Protein AF-A0A376L126-F1 (afdb_monomer)

Radius of gyration: 22.97 Å; Cα contacts (8 Å, |Δi|>4): 94; chains: 1; bounding box: 57×42×55 Å

Mean predicted aligned error: 12.24 Å

Solvent-accessible surface area (backbone atoms only — not comparable to full-atom values): 8429 Å² total; per-residue (Å²): 112,71,69,60,52,51,50,52,50,51,49,54,50,60,59,44,70,79,76,54,60,70,72,61,48,52,52,49,51,56,54,47,54,54,52,49,53,52,50,52,52,50,52,53,43,53,54,50,62,70,40,72,56,32,63,91,30,56,43,51,74,52,74,49,78,46,78,52,97,93,39,84,43,80,45,79,48,63,45,65,78,35,58,60,57,59,47,38,66,64,43,64,73,66,42,98,78,82,88,88,84,64,101,72,60,55,50,95,92,32,51,56,82,67,72,43,68,82,60,58,57,72,73,62,78,53,78,84,79,71,83,76,74,82,129

Sequence (135 aa):
MLRGLAELFLNDLSEKTGSHDIVRLHRLILQMNRALGMFEAQSKLWRLASLAQSSGAPVTKWATREEREGQLHLWFHCVGIRVSDQLERLLWRSIPHIIVTSATLRSLNSFFAFAGDERAERESGRPFCGAGFPL

Foldseek 3Di:
DVVVVVVVLVVVLVVQVVPDDPVVSVVSVVVVVVVVVVVVVVVVQVVLVPDCADPPHGWDWDWDWDQDPNDIDIDIDTHHPDCVVVCCVPPVVPDPDDDDDDPPCDDPNHNCVVCDDPVNCVPVVDPPPDPDDDD

Organism: Escherichia coli (NCBI:txid562)

Structure (mmCIF, N/CA/C/O backbone):
data_AF-A0A376L126-F1
#
_entry.id   AF-A0A376L126-F1
#
loop_
_atom_site.group_PDB
_atom_site.id
_atom_site.type_symbol
_atom_site.label_atom_id
_atom_site.label_alt_id
_atom_site.label_comp_id
_atom_site.label_asym_id
_atom_site.label_entity_id
_atom_site.label_seq_id
_atom_site.pdbx_PDB_ins_code
_atom_site.Cartn_x
_atom_site.Cartn_y
_atom_site.Cartn_z
_atom_site.occupancy
_atom_site.B_iso_or_equiv
_atom_site.auth_seq_id
_atom_site.auth_comp_id
_atom_site.auth_asym_id
_atom_site.auth_atom_id
_atom_site.pdbx_PDB_model_num
ATOM 1 N N . MET A 1 1 ? -18.928 5.740 1.664 1.00 52.56 1 MET A N 1
ATOM 2 C CA . MET A 1 1 ? -19.058 5.483 3.117 1.00 52.56 1 MET A CA 1
ATOM 3 C C . MET A 1 1 ? -17.885 6.021 3.936 1.00 52.56 1 MET A C 1
ATOM 5 O O . MET A 1 1 ? -18.136 6.864 4.778 1.00 52.56 1 MET A O 1
ATOM 9 N N . LEU A 1 2 ? -16.625 5.632 3.688 1.00 54.78 2 LEU A N 1
ATOM 10 C CA . LEU A 1 2 ? -15.470 6.069 4.510 1.00 54.78 2 LEU A CA 1
ATOM 11 C C . LEU A 1 2 ? -15.250 7.593 4.567 1.00 54.78 2 LEU A C 1
ATOM 13 O O . LEU A 1 2 ? -14.908 8.125 5.615 1.00 54.78 2 LEU A O 1
ATOM 17 N N . ARG A 1 3 ? -15.501 8.302 3.460 1.00 60.78 3 ARG A N 1
ATOM 18 C CA . ARG A 1 3 ? -15.377 9.766 3.395 1.00 60.78 3 ARG A CA 1
ATOM 19 C C . ARG A 1 3 ? -16.387 10.489 4.302 1.00 60.78 3 ARG A C 1
ATOM 21 O O . ARG A 1 3 ? -16.010 11.421 4.990 1.00 60.78 3 ARG A O 1
ATOM 28 N N . GLY A 1 4 ? -17.618 9.976 4.387 1.00 66.75 4 GLY A N 1
ATOM 29 C CA . GLY A 1 4 ? -18.645 10.509 5.291 1.00 66.75 4 GLY A CA 1
ATOM 30 C C . GLY A 1 4 ? -18.347 10.238 6.770 1.00 66.75 4 GLY A C 1
ATOM 31 O O . GLY A 1 4 ? -18.671 11.056 7.618 1.00 66.75 4 GLY A O 1
ATOM 32 N N . LEU A 1 5 ? -17.666 9.130 7.086 1.00 65.50 5 LEU A N 1
ATOM 33 C CA . LEU A 1 5 ? -17.174 8.853 8.441 1.00 65.50 5 LEU A CA 1
ATOM 34 C C . LEU A 1 5 ? -16.029 9.800 8.833 1.00 65.50 5 LEU A C 1
ATOM 36 O O . LEU A 1 5 ? -16.006 10.296 9.953 1.00 65.50 5 LEU A O 1
ATOM 40 N N . ALA A 1 6 ? -15.114 10.097 7.905 1.00 64.19 6 ALA A N 1
ATOM 41 C CA . ALA A 1 6 ? -14.045 11.072 8.125 1.00 64.19 6 ALA A CA 1
ATOM 42 C C . ALA A 1 6 ? -14.584 12.503 8.317 1.00 64.19 6 ALA A C 1
ATOM 44 O O . ALA A 1 6 ? -14.093 13.229 9.175 1.00 64.19 6 ALA A O 1
ATOM 45 N N . GLU A 1 7 ? -15.618 12.894 7.568 1.00 67.12 7 GLU A N 1
ATOM 46 C CA . GLU A 1 7 ? -16.307 14.183 7.736 1.00 67.12 7 GLU A CA 1
ATOM 47 C C . GLU A 1 7 ? -17.073 14.261 9.065 1.00 67.12 7 GLU A C 1
ATOM 49 O O . GLU A 1 7 ? -16.999 15.276 9.751 1.00 67.12 7 GLU A O 1
ATOM 54 N N . LEU A 1 8 ? -17.726 13.172 9.489 1.00 73.62 8 LEU A N 1
ATOM 55 C CA . LEU A 1 8 ? -18.327 13.060 10.826 1.00 73.62 8 LEU A CA 1
ATOM 56 C C . LEU A 1 8 ? -17.288 13.228 11.939 1.00 73.62 8 LEU A C 1
ATOM 58 O O . LEU A 1 8 ? -17.529 13.940 12.909 1.00 73.62 8 LEU A O 1
ATOM 62 N N . PHE A 1 9 ? -16.119 12.610 11.782 1.00 67.12 9 PHE A N 1
ATOM 63 C CA . PHE A 1 9 ? -15.014 12.741 12.724 1.00 67.12 9 PHE A CA 1
ATOM 64 C C . PHE A 1 9 ? -14.445 14.162 12.775 1.00 67.12 9 PHE A C 1
ATOM 66 O O . PHE A 1 9 ? -14.193 14.684 13.859 1.00 67.12 9 PHE A O 1
ATOM 73 N N . LEU A 1 10 ? -14.266 14.808 11.624 1.00 68.88 10 LEU A N 1
ATOM 74 C CA . LEU A 1 10 ? -13.803 16.195 11.566 1.00 68.88 10 LEU A CA 1
ATOM 75 C C . LEU A 1 10 ? -14.818 17.165 12.179 1.00 68.88 10 LEU A C 1
ATOM 77 O O . LEU A 1 10 ? -14.417 18.077 12.901 1.00 68.88 10 LEU A O 1
ATOM 81 N N . ASN A 1 11 ? -16.114 16.939 11.958 1.00 74.31 11 ASN A N 1
ATOM 82 C CA . ASN A 1 11 ? -17.168 17.732 12.584 1.00 74.31 11 ASN A CA 1
ATOM 83 C C . ASN A 1 11 ? -17.202 17.539 14.108 1.00 74.31 11 ASN A C 1
ATOM 85 O O . ASN A 1 11 ? -17.243 18.535 14.826 1.00 74.31 11 ASN A O 1
ATOM 89 N N . ASP A 1 12 ? -17.083 16.304 14.612 1.00 74.19 12 ASP A N 1
ATOM 90 C CA . ASP A 1 12 ? -17.034 16.032 16.062 1.00 74.19 12 ASP A CA 1
ATOM 91 C C . ASP A 1 12 ? -15.794 16.666 16.725 1.00 74.19 12 ASP A C 1
ATOM 93 O O . ASP A 1 12 ? -15.879 17.215 17.824 1.00 74.19 12 ASP A O 1
ATOM 97 N N . LEU A 1 13 ? -14.642 16.670 16.041 1.00 65.75 13 LEU A N 1
ATOM 98 C CA . LEU A 1 13 ? -13.453 17.397 16.500 1.00 65.75 13 LEU A CA 1
ATOM 99 C C . LEU A 1 13 ? -13.676 18.905 16.520 1.00 65.75 13 LEU A C 1
ATOM 101 O O . LEU A 1 13 ? -13.297 19.560 17.492 1.00 65.75 13 LEU A O 1
ATOM 105 N N . SER A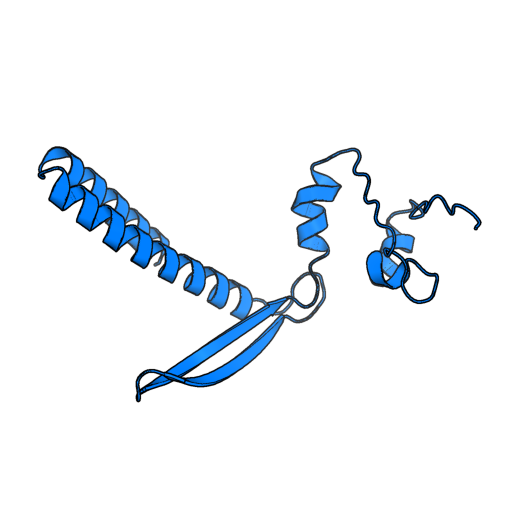 1 14 ? -14.277 19.461 15.466 1.00 67.06 14 SER A N 1
ATOM 106 C CA . SER A 1 14 ? -14.533 20.900 15.381 1.00 67.06 14 SER A CA 1
ATOM 107 C C . SER A 1 14 ? -15.482 21.361 16.483 1.00 67.06 14 SER A C 1
ATOM 10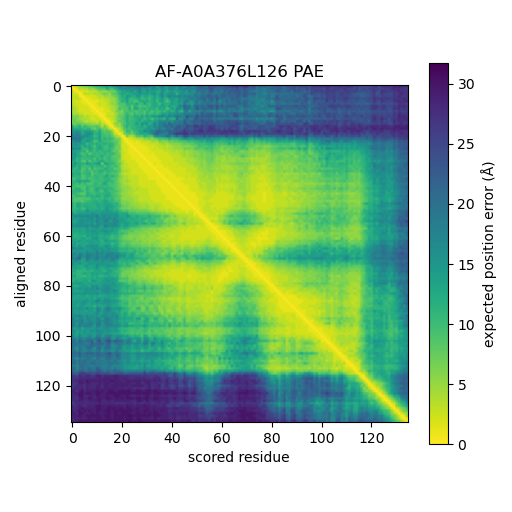9 O O . SER A 1 14 ? -15.258 22.409 17.086 1.00 67.06 14 SER A O 1
ATOM 111 N N . GLU A 1 15 ? -16.510 20.568 16.778 1.00 68.38 15 GLU A N 1
ATOM 112 C CA . GLU A 1 15 ? -17.486 20.867 17.822 1.00 68.38 15 GLU A CA 1
ATOM 113 C C . GLU A 1 15 ? -16.857 20.758 19.220 1.00 68.38 15 GLU A C 1
ATOM 115 O O . GLU A 1 15 ? -17.023 21.642 20.064 1.00 68.38 15 GLU A O 1
ATOM 120 N N . LYS A 1 16 ? -16.037 19.728 19.463 1.00 65.25 16 LYS A N 1
ATOM 121 C CA . LYS A 1 16 ? -15.410 19.518 20.777 1.00 65.25 16 LYS A CA 1
ATOM 122 C C . LYS A 1 16 ? -14.228 20.439 21.064 1.00 65.25 16 LYS A C 1
ATOM 124 O O . LYS A 1 16 ? -13.932 20.652 22.240 1.00 65.25 16 LYS A O 1
ATOM 129 N N . THR A 1 17 ? -13.599 21.019 20.040 1.00 60.84 17 THR A N 1
ATOM 130 C CA . THR A 1 17 ? -12.478 21.964 20.200 1.00 60.84 17 THR A CA 1
ATOM 131 C C . THR A 1 17 ? -12.891 23.289 20.836 1.00 60.84 17 THR A C 1
ATOM 133 O O . THR A 1 17 ? -12.079 23.914 21.513 1.00 60.84 17 THR A O 1
ATOM 136 N N . GLY A 1 18 ? -14.161 23.682 20.707 1.00 64.31 18 GLY A N 1
ATOM 137 C CA . GLY A 1 18 ? -14.686 24.898 21.333 1.00 64.31 18 GLY A CA 1
ATOM 138 C C . GLY A 1 18 ? -15.191 24.735 22.772 1.00 64.31 18 GLY A C 1
ATOM 139 O O . GLY A 1 18 ? -15.361 25.741 23.453 1.00 64.31 18 GLY A O 1
ATOM 140 N N . SER A 1 19 ? -15.451 23.507 23.247 1.00 59.94 19 SER A N 1
ATOM 141 C CA . SER A 1 19 ? -16.239 23.291 24.477 1.00 59.94 19 SER A CA 1
ATOM 142 C C . SER A 1 19 ? -15.580 22.429 25.563 1.00 59.94 19 SER A C 1
ATOM 144 O O . SER A 1 19 ? -16.146 22.309 26.650 1.00 59.94 19 SER A O 1
ATOM 146 N N . HIS A 1 20 ? -14.444 21.775 25.295 1.00 60.66 20 HIS A N 1
ATOM 147 C CA . HIS A 1 20 ? -13.877 20.764 26.196 1.00 60.66 20 HIS A CA 1
ATOM 148 C C . HIS A 1 20 ? -12.492 21.121 26.748 1.00 60.66 20 HIS A C 1
ATOM 150 O O . HIS A 1 20 ? -11.662 21.720 26.074 1.00 60.66 20 HIS A O 1
ATOM 156 N N . ASP A 1 21 ? -12.240 20.662 27.976 1.00 71.12 21 ASP A N 1
ATOM 157 C CA . ASP A 1 21 ? -10.953 20.731 28.672 1.00 71.12 21 ASP A CA 1
ATOM 158 C C . ASP A 1 21 ? -9.821 20.052 27.865 1.00 71.12 21 ASP A C 1
ATOM 160 O O . ASP A 1 21 ? -10.021 18.986 27.262 1.00 71.12 21 ASP A O 1
ATOM 164 N N . ILE A 1 22 ? -8.622 20.647 27.873 1.00 72.31 22 ILE A N 1
ATOM 165 C CA . ILE A 1 22 ? -7.473 20.304 27.007 1.00 72.31 22 ILE A CA 1
ATOM 166 C C . ILE A 1 22 ? -7.110 18.814 27.115 1.00 72.31 22 ILE A C 1
ATOM 168 O O . ILE A 1 22 ? -6.801 18.156 26.119 1.00 72.31 22 ILE A O 1
ATOM 172 N N . VAL A 1 23 ? -7.205 18.241 28.318 1.00 75.44 23 VAL A N 1
ATOM 173 C CA . VAL A 1 23 ? -6.892 16.825 28.573 1.00 75.44 23 VAL A CA 1
ATOM 174 C C . VAL A 1 23 ? -7.892 15.887 27.888 1.00 75.44 23 VAL A C 1
ATOM 176 O O . VAL A 1 23 ? -7.511 14.832 27.369 1.00 75.44 23 VAL A O 1
ATOM 179 N N . ARG A 1 24 ? -9.179 16.252 27.855 1.00 76.94 24 ARG A N 1
ATOM 180 C CA . ARG A 1 24 ? -10.226 15.444 27.210 1.00 76.94 24 ARG A CA 1
ATOM 181 C C . ARG A 1 24 ? -10.104 15.513 25.691 1.00 76.94 24 ARG A C 1
ATOM 183 O O . ARG A 1 24 ? -10.258 14.491 25.024 1.00 76.94 24 ARG A O 1
ATOM 190 N N . LEU A 1 25 ? -9.750 16.686 25.173 1.00 79.25 25 LEU A N 1
ATOM 191 C CA . LEU A 1 25 ? -9.472 16.900 23.759 1.00 79.25 25 LEU A CA 1
ATOM 192 C C . LEU A 1 25 ? -8.252 16.095 23.294 1.00 79.25 25 LEU A C 1
ATOM 194 O O . LEU A 1 25 ? -8.321 15.399 22.284 1.00 79.25 25 LEU A O 1
ATOM 198 N N . HIS A 1 26 ? -7.172 16.080 24.078 1.00 79.56 26 HIS A N 1
ATOM 199 C CA . HIS A 1 26 ? -5.998 15.262 23.775 1.00 79.5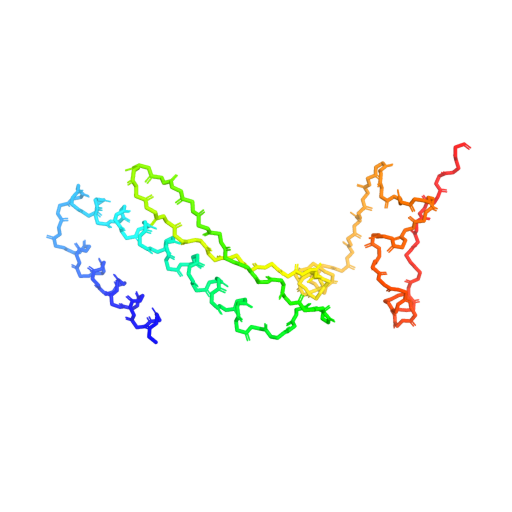6 26 HIS A CA 1
ATOM 200 C C . HIS A 1 26 ? -6.321 13.756 23.744 1.00 79.56 26 HIS A C 1
ATOM 202 O O . HIS A 1 26 ? -5.896 13.046 22.831 1.00 79.56 26 HIS A O 1
ATOM 208 N N . ARG A 1 27 ? -7.131 13.257 24.692 1.00 83.06 27 ARG A N 1
ATOM 209 C CA . ARG A 1 27 ? -7.597 11.855 24.681 1.00 83.06 27 ARG A CA 1
ATOM 210 C C . ARG A 1 27 ? -8.418 11.531 23.432 1.00 83.06 27 ARG A C 1
ATOM 212 O O . ARG A 1 27 ? -8.208 10.472 22.843 1.00 83.06 27 ARG A O 1
ATOM 219 N N . LEU A 1 28 ? -9.304 12.438 23.019 1.00 83.31 28 LEU A N 1
ATOM 220 C CA . LEU A 1 28 ? -10.088 12.296 21.789 1.00 83.31 28 LEU A CA 1
ATOM 221 C C . LEU A 1 28 ? -9.192 12.254 20.551 1.00 83.31 28 LEU A C 1
ATOM 223 O O . LEU A 1 28 ? -9.317 11.328 19.755 1.00 83.31 28 LEU A O 1
ATOM 227 N N . ILE A 1 29 ? -8.227 13.168 20.431 1.00 84.00 29 ILE A N 1
ATOM 228 C CA . ILE A 1 29 ? -7.258 13.163 19.324 1.00 84.00 29 ILE A CA 1
ATOM 229 C C . ILE A 1 29 ? -6.501 11.830 19.264 1.00 84.00 29 ILE A C 1
ATOM 231 O O . ILE A 1 29 ? -6.364 11.245 18.191 1.00 84.00 29 ILE A O 1
ATOM 235 N N . LEU A 1 30 ? -6.037 11.305 20.402 1.00 88.81 30 LEU A N 1
ATOM 236 C CA . LEU A 1 30 ? -5.337 10.017 20.439 1.00 88.81 30 LEU A CA 1
ATOM 237 C C . LEU A 1 30 ? -6.232 8.849 20.006 1.00 88.81 30 LEU A C 1
ATOM 239 O O . LEU A 1 30 ? -5.784 7.981 19.254 1.00 88.81 30 LEU A O 1
ATOM 243 N N . GLN A 1 31 ? -7.487 8.817 20.461 1.00 87.12 31 GLN A N 1
ATOM 244 C CA . GLN A 1 31 ? -8.455 7.799 20.040 1.00 87.12 31 GLN A CA 1
ATOM 245 C C . GLN A 1 31 ? -8.722 7.879 18.534 1.00 87.12 31 GLN A C 1
ATOM 247 O O . GLN A 1 31 ? -8.730 6.854 17.849 1.00 87.12 31 GLN A O 1
ATOM 252 N N . MET A 1 32 ? -8.860 9.091 18.006 1.00 85.94 32 MET A N 1
ATOM 253 C CA . MET A 1 32 ? -9.117 9.319 16.591 1.00 85.94 32 MET A CA 1
ATOM 254 C C . MET A 1 32 ? -7.920 8.997 15.706 1.00 85.94 32 MET A C 1
ATOM 256 O O . MET A 1 32 ? -8.109 8.396 14.656 1.00 85.94 32 MET A O 1
ATOM 260 N N . ASN A 1 33 ? -6.694 9.289 16.139 1.00 88.88 33 ASN A N 1
ATOM 261 C CA . ASN A 1 33 ? -5.488 8.894 15.407 1.00 88.88 33 ASN A CA 1
ATOM 262 C C . ASN A 1 33 ? -5.378 7.369 15.261 1.00 88.88 33 ASN A C 1
ATOM 264 O O . ASN A 1 33 ? -5.014 6.873 14.196 1.00 88.88 33 ASN A O 1
ATOM 268 N N . ARG A 1 34 ? -5.748 6.606 16.300 1.00 90.50 34 ARG A N 1
ATOM 269 C CA . ARG A 1 34 ? -5.796 5.134 16.219 1.00 90.50 34 ARG A CA 1
ATOM 270 C C . ARG A 1 34 ? -6.867 4.659 15.240 1.00 90.50 34 ARG A C 1
ATOM 272 O O . ARG A 1 34 ? -6.596 3.783 14.421 1.00 90.50 34 ARG A O 1
ATOM 279 N N . ALA A 1 35 ? -8.062 5.248 15.307 1.00 89.69 35 ALA A N 1
ATOM 280 C CA . ALA A 1 35 ? -9.148 4.924 14.387 1.00 89.69 35 ALA A CA 1
ATOM 281 C C . ALA A 1 35 ? -8.768 5.249 12.932 1.00 89.69 35 ALA A C 1
ATOM 283 O O . ALA A 1 35 ? -8.937 4.410 12.050 1.00 89.69 35 ALA A O 1
ATOM 284 N N . LEU A 1 36 ? -8.181 6.424 12.691 1.00 90.38 36 LEU A N 1
ATOM 285 C CA . LEU A 1 36 ? -7.705 6.850 11.378 1.00 90.38 36 LEU A CA 1
ATOM 286 C C . LEU A 1 36 ? -6.660 5.879 10.820 1.00 90.38 36 LEU A C 1
ATOM 288 O O . LEU A 1 36 ? -6.807 5.429 9.687 1.00 90.38 36 LEU A O 1
ATOM 292 N N . GLY A 1 37 ? -5.667 5.483 11.624 1.00 90.50 37 GLY A N 1
ATOM 293 C CA . GLY A 1 37 ? -4.663 4.498 11.213 1.00 90.50 37 GLY A CA 1
ATOM 294 C C . GLY A 1 37 ? -5.280 3.159 10.790 1.00 90.50 37 GLY A C 1
ATOM 295 O O . GLY A 1 37 ? -4.901 2.599 9.758 1.00 90.50 37 GLY A O 1
ATOM 296 N N . MET A 1 38 ? -6.289 2.681 11.527 1.00 89.50 38 MET A N 1
ATOM 297 C CA . MET A 1 38 ? -7.029 1.471 11.155 1.00 89.50 38 MET A CA 1
ATOM 298 C C . MET A 1 38 ? -7.763 1.638 9.817 1.00 89.50 38 MET A C 1
ATOM 300 O O . MET A 1 38 ? -7.676 0.770 8.945 1.00 89.50 38 MET A O 1
ATOM 304 N N . PHE A 1 39 ? -8.457 2.761 9.617 1.00 89.94 39 PHE A N 1
ATOM 305 C CA . PHE A 1 39 ? -9.195 3.024 8.379 1.00 89.94 39 PHE A CA 1
ATOM 306 C C . PHE A 1 39 ? -8.282 3.224 7.170 1.00 89.94 39 PHE A C 1
ATOM 308 O O . PHE A 1 39 ? -8.611 2.783 6.066 1.00 89.94 39 PHE A O 1
ATOM 315 N N . GLU A 1 40 ? -7.122 3.848 7.346 1.00 91.50 40 GLU A N 1
ATOM 316 C CA . GLU A 1 40 ? -6.127 3.956 6.284 1.00 91.50 40 GLU A CA 1
ATOM 317 C C . GLU A 1 40 ? -5.609 2.584 5.859 1.00 91.50 40 GLU A C 1
ATOM 319 O O . GLU A 1 40 ? -5.543 2.302 4.662 1.00 91.50 40 GLU A O 1
ATOM 324 N N . ALA A 1 41 ? -5.276 1.716 6.818 1.00 90.06 41 ALA A N 1
ATOM 325 C CA . ALA A 1 41 ? -4.822 0.362 6.521 1.00 90.06 41 ALA A CA 1
ATOM 326 C C . ALA A 1 41 ? -5.911 -0.444 5.795 1.00 90.06 41 ALA A C 1
ATOM 328 O O . ALA A 1 41 ? -5.647 -1.031 4.745 1.00 90.06 41 ALA A O 1
ATOM 329 N N . GLN A 1 42 ? -7.152 -0.404 6.290 1.00 91.88 42 GLN A N 1
ATOM 330 C CA . GLN A 1 42 ? -8.284 -1.090 5.661 1.00 91.88 42 GLN A CA 1
ATOM 331 C C . GLN A 1 42 ? -8.582 -0.554 4.258 1.00 91.88 42 GLN A C 1
ATOM 333 O O . GLN A 1 42 ? -8.760 -1.330 3.322 1.00 91.88 4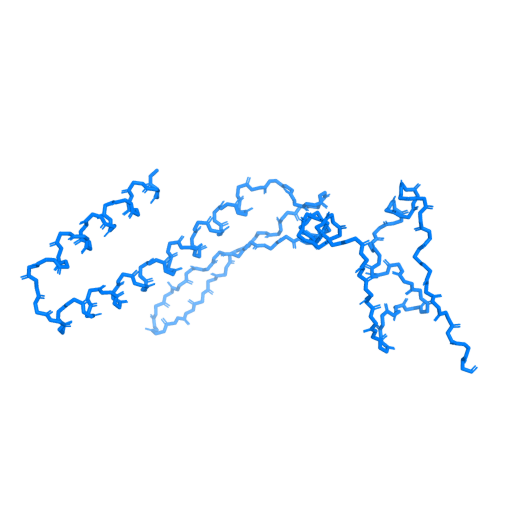2 GLN A O 1
ATOM 338 N N . SER A 1 43 ? -8.631 0.767 4.082 1.00 92.31 43 SER A N 1
ATOM 339 C CA . SER A 1 43 ? -8.925 1.368 2.778 1.00 92.31 43 SER A CA 1
ATOM 340 C C . SER A 1 43 ? -7.835 1.063 1.750 1.00 92.31 43 SER A C 1
ATOM 342 O O . SER A 1 43 ? -8.165 0.728 0.612 1.00 92.31 43 SER A O 1
ATOM 344 N N . LYS A 1 44 ? -6.552 1.101 2.140 1.00 92.00 44 LYS A N 1
ATOM 345 C CA . LYS A 1 44 ? -5.427 0.686 1.285 1.00 92.00 44 LYS A CA 1
ATOM 346 C C . LYS A 1 44 ? -5.536 -0.795 0.915 1.00 92.00 44 LYS A C 1
ATOM 348 O O . LYS A 1 44 ? -5.429 -1.123 -0.266 1.00 92.00 44 LYS A O 1
ATOM 353 N N . LEU A 1 45 ? -5.815 -1.659 1.892 1.00 93.81 45 LEU A N 1
ATOM 354 C CA . LEU A 1 45 ? -5.974 -3.098 1.687 1.00 93.81 45 LEU A CA 1
ATOM 355 C C . LEU A 1 45 ? -7.096 -3.406 0.693 1.00 93.81 45 LEU A C 1
ATOM 357 O O . LEU A 1 45 ? -6.846 -4.040 -0.327 1.00 93.81 45 LEU A O 1
ATOM 361 N N . TRP A 1 46 ? -8.311 -2.916 0.943 1.00 93.81 46 TRP A N 1
ATOM 362 C CA . TRP A 1 46 ? -9.463 -3.191 0.081 1.00 93.81 46 TRP A CA 1
ATOM 363 C C . TRP A 1 46 ? -9.330 -2.554 -1.299 1.00 93.81 46 TRP A C 1
ATOM 365 O O . TRP A 1 46 ? -9.748 -3.143 -2.296 1.00 93.81 46 TRP A O 1
ATOM 375 N N . ARG A 1 47 ? -8.680 -1.388 -1.388 1.00 92.50 47 ARG A N 1
ATOM 376 C CA . ARG A 1 47 ? -8.346 -0.782 -2.677 1.00 92.50 47 ARG A CA 1
ATOM 377 C C . ARG A 1 47 ? -7.427 -1.696 -3.482 1.00 92.50 47 ARG A C 1
ATOM 379 O O . ARG A 1 47 ? -7.756 -1.987 -4.626 1.00 92.50 47 ARG A O 1
ATOM 386 N N . LEU A 1 48 ? -6.335 -2.194 -2.902 1.00 91.19 48 LEU A N 1
ATOM 387 C CA . LEU A 1 48 ? -5.440 -3.142 -3.581 1.00 91.19 48 LEU A CA 1
ATOM 388 C C . LEU A 1 48 ? -6.136 -4.478 -3.884 1.00 91.19 48 LEU A C 1
ATOM 390 O O . LEU A 1 48 ? -5.976 -5.022 -4.975 1.00 91.19 48 LEU A O 1
ATOM 394 N N . ALA A 1 49 ? -6.969 -4.971 -2.968 1.00 92.38 49 ALA A N 1
ATOM 395 C CA . ALA A 1 49 ? -7.754 -6.189 -3.145 1.00 92.38 49 ALA A CA 1
ATOM 396 C C . ALA A 1 49 ? -8.730 -6.097 -4.326 1.00 92.38 49 ALA A C 1
ATOM 398 O O . ALA A 1 49 ? -8.973 -7.097 -4.998 1.00 92.38 49 ALA A O 1
ATOM 399 N N . SER A 1 50 ? -9.272 -4.909 -4.599 1.00 92.38 50 SER A N 1
ATOM 400 C CA . SER A 1 50 ? -10.187 -4.679 -5.723 1.00 92.38 50 SER A CA 1
ATOM 401 C C . SER A 1 50 ? -9.485 -4.579 -7.081 1.00 92.38 50 SER A C 1
ATOM 403 O O . SER A 1 50 ? -10.126 -4.754 -8.115 1.00 92.38 50 SER A O 1
ATOM 405 N N . LEU A 1 51 ? -8.171 -4.333 -7.106 1.00 89.94 51 LEU A N 1
ATOM 406 C CA . LEU A 1 51 ? -7.419 -4.238 -8.354 1.00 89.94 51 LEU A CA 1
ATOM 407 C C . LEU A 1 51 ? -7.186 -5.633 -8.946 1.00 89.94 51 LEU A C 1
ATOM 409 O O . LEU A 1 51 ? -6.743 -6.557 -8.257 1.00 89.94 51 LEU A O 1
ATOM 413 N N . ALA A 1 52 ? -7.468 -5.777 -10.242 1.00 86.88 52 ALA A N 1
ATOM 414 C CA . ALA A 1 52 ? -7.110 -6.973 -11.001 1.00 86.88 52 ALA A CA 1
ATOM 415 C C . ALA A 1 52 ? -5.597 -7.019 -11.263 1.00 86.88 52 ALA A C 1
ATOM 417 O O . ALA A 1 52 ? -4.954 -8.050 -11.073 1.00 86.88 52 ALA A O 1
ATOM 418 N N . GLN A 1 53 ? -5.027 -5.877 -11.653 1.00 86.69 53 GLN A N 1
ATOM 419 C CA . GLN A 1 53 ? -3.611 -5.715 -11.957 1.00 86.69 53 GLN A CA 1
ATOM 420 C C . GLN A 1 53 ? -3.075 -4.396 -11.389 1.00 86.69 53 GLN A C 1
ATOM 422 O O . GLN A 1 53 ? -3.815 -3.428 -11.205 1.00 86.69 53 GLN A O 1
ATOM 427 N N . SER A 1 54 ? -1.773 -4.369 -11.125 1.00 85.81 54 SER A N 1
ATOM 428 C CA . SER A 1 54 ? -0.987 -3.196 -10.761 1.00 85.81 54 SER A CA 1
ATOM 429 C C . SER A 1 54 ? 0.302 -3.210 -11.582 1.00 85.81 54 SER A C 1
ATOM 431 O O . SER A 1 54 ? 1.016 -4.212 -11.595 1.00 85.81 54 SER A O 1
ATOM 433 N N . SER A 1 55 ? 0.573 -2.124 -12.308 1.00 80.12 55 SER A N 1
ATOM 434 C CA . SER A 1 55 ? 1.740 -1.999 -13.194 1.00 80.12 55 SER A CA 1
ATOM 435 C C . SER A 1 55 ? 1.905 -3.172 -14.174 1.00 80.12 55 SER A C 1
ATOM 437 O O . SER A 1 55 ? 2.985 -3.745 -14.320 1.00 80.12 55 SER A O 1
ATOM 439 N N . GLY A 1 56 ? 0.795 -3.610 -14.779 1.00 81.94 56 GLY A N 1
ATOM 440 C CA . GLY A 1 56 ? 0.760 -4.722 -15.737 1.00 81.94 56 GLY A CA 1
ATOM 441 C C . GLY A 1 56 ? 0.989 -6.124 -15.152 1.00 81.94 56 GLY A C 1
ATOM 442 O O . GLY A 1 56 ? 1.046 -7.082 -15.917 1.00 81.94 56 GLY A O 1
ATOM 443 N N . ALA A 1 57 ? 1.108 -6.278 -13.828 1.00 88.00 57 ALA A N 1
ATOM 444 C CA . ALA A 1 57 ? 1.167 -7.578 -13.152 1.00 88.00 57 ALA A CA 1
ATOM 445 C C . ALA A 1 57 ? -0.041 -7.798 -12.229 1.00 88.00 57 ALA A C 1
ATOM 447 O O . ALA A 1 57 ? -0.635 -6.831 -11.748 1.00 88.00 57 ALA A O 1
ATOM 448 N N . PRO A 1 58 ? -0.422 -9.056 -11.950 1.00 89.19 58 PRO A N 1
ATOM 449 C CA . PRO A 1 58 ? -1.460 -9.347 -10.970 1.00 89.19 58 PRO A CA 1
ATOM 450 C C . PRO A 1 58 ? -1.043 -8.909 -9.558 1.00 89.19 58 PRO A C 1
ATOM 452 O O . PRO A 1 58 ? 0.137 -8.878 -9.209 1.00 89.19 58 PRO A O 1
ATOM 455 N N . VAL A 1 59 ? -2.038 -8.589 -8.731 1.00 91.94 59 VAL A N 1
ATOM 456 C CA . VAL A 1 59 ? -1.853 -8.338 -7.294 1.00 91.94 59 VAL A CA 1
ATOM 457 C C . VAL A 1 59 ? -1.963 -9.671 -6.555 1.00 91.94 59 VAL A C 1
ATOM 459 O O . VAL A 1 59 ? -2.991 -10.344 -6.666 1.00 91.94 59 VAL A O 1
ATOM 462 N N . THR A 1 60 ? -0.936 -10.056 -5.796 1.00 93.31 60 THR A N 1
ATOM 463 C CA . THR A 1 60 ? -0.967 -11.251 -4.940 1.00 93.31 60 THR A CA 1
ATOM 464 C C . THR A 1 60 ? -1.874 -11.014 -3.743 1.00 93.31 60 THR A C 1
ATOM 466 O O . THR A 1 60 ? -1.782 -9.980 -3.083 1.00 93.31 60 THR A O 1
ATOM 469 N N . LYS A 1 61 ? -2.763 -11.974 -3.468 1.00 95.44 61 LYS A N 1
ATOM 470 C CA . LYS A 1 61 ? -3.778 -11.891 -2.411 1.00 95.44 61 LYS A CA 1
ATOM 471 C C . LYS A 1 61 ? -3.818 -13.209 -1.653 1.00 95.44 61 LYS A C 1
ATOM 473 O O . LYS A 1 61 ? -3.992 -14.254 -2.275 1.00 95.44 61 LYS A O 1
ATOM 478 N N . TRP A 1 62 ? -3.662 -13.168 -0.337 1.00 95.25 62 TRP A N 1
ATOM 479 C CA . TRP A 1 62 ? -3.766 -14.360 0.5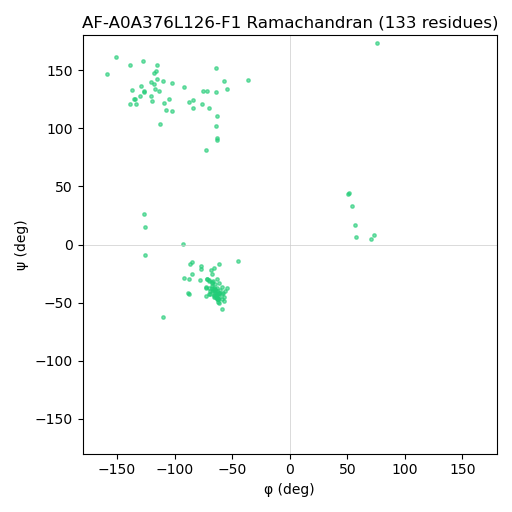07 1.00 95.25 62 TRP A CA 1
ATOM 480 C C . TRP A 1 62 ? -4.262 -14.000 1.906 1.00 95.25 62 TRP A C 1
ATOM 482 O O . TRP A 1 62 ? -4.206 -12.841 2.319 1.00 95.25 62 TRP A O 1
ATOM 492 N N . ALA A 1 63 ? -4.758 -14.998 2.632 1.00 96.12 63 ALA A N 1
ATOM 493 C CA . ALA A 1 63 ? -5.185 -14.848 4.015 1.00 96.12 63 ALA A CA 1
ATOM 494 C C . ALA A 1 63 ? -4.333 -15.734 4.926 1.00 96.12 63 ALA A C 1
ATOM 496 O O . ALA A 1 63 ? -4.057 -16.883 4.578 1.00 96.12 63 ALA A O 1
ATOM 497 N N . THR A 1 64 ? -3.935 -15.216 6.086 1.00 95.88 64 THR A N 1
ATOM 498 C CA . THR A 1 64 ? -3.292 -16.004 7.144 1.00 95.88 64 THR A CA 1
ATOM 499 C C . THR A 1 64 ? -4.189 -16.034 8.370 1.00 95.88 64 THR A C 1
ATOM 501 O O . THR A 1 64 ? -4.883 -15.067 8.682 1.00 95.88 64 THR A O 1
ATOM 504 N N . ARG A 1 65 ? -4.219 -17.179 9.051 1.00 95.38 65 ARG A N 1
ATOM 505 C CA . ARG A 1 65 ? -4.867 -17.323 10.353 1.00 95.38 65 ARG A CA 1
ATOM 506 C C . ARG A 1 65 ? -3.765 -17.481 11.386 1.00 95.38 65 ARG A C 1
ATOM 508 O O . ARG A 1 65 ? -2.971 -18.409 11.280 1.00 95.38 65 ARG A O 1
ATOM 515 N N . GLU A 1 66 ? -3.735 -16.583 12.356 1.00 94.31 66 GLU A N 1
ATOM 516 C CA . GLU A 1 66 ? -2.714 -16.543 13.400 1.00 94.31 66 GLU A CA 1
ATOM 517 C C . GLU A 1 66 ? -3.391 -16.478 14.764 1.00 94.31 66 GLU A C 1
ATOM 519 O O . GLU A 1 66 ? -4.361 -15.746 14.950 1.00 94.31 66 GLU A O 1
ATOM 524 N N . GLU A 1 67 ? -2.896 -17.260 15.717 1.00 94.69 67 GLU A N 1
ATOM 525 C CA . GLU A 1 67 ? -3.344 -17.174 17.101 1.00 94.69 67 GLU A CA 1
ATOM 526 C C . GLU A 1 67 ? -2.566 -16.066 17.812 1.00 94.69 67 GLU A C 1
ATOM 528 O O . GLU A 1 67 ? -1.333 -16.058 17.822 1.00 94.69 67 GLU A O 1
ATOM 533 N N . ARG A 1 68 ? -3.284 -15.114 18.401 1.00 91.38 68 ARG A N 1
ATOM 534 C CA . ARG A 1 68 ? -2.709 -14.025 19.187 1.00 91.38 68 ARG A CA 1
ATOM 535 C C . ARG A 1 68 ? -3.554 -13.827 20.434 1.00 91.38 68 ARG A C 1
ATOM 537 O O . ARG A 1 68 ? -4.774 -13.795 20.351 1.00 91.38 68 ARG A O 1
ATOM 544 N N . GLU A 1 69 ? -2.898 -13.718 21.589 1.00 91.31 69 GLU A N 1
ATOM 545 C CA . GLU A 1 69 ? -3.569 -13.505 22.885 1.00 91.31 69 GLU A CA 1
ATOM 546 C C . GLU A 1 69 ? -4.661 -14.565 23.182 1.00 91.31 69 GLU A C 1
ATOM 548 O O . GLU A 1 69 ? -5.678 -14.275 23.805 1.00 91.31 69 GLU A O 1
ATOM 553 N N . GLY A 1 70 ? -4.455 -15.809 22.721 1.00 92.62 70 GLY A N 1
ATOM 554 C CA . GLY A 1 70 ? -5.405 -16.920 22.879 1.00 92.62 70 GLY A CA 1
ATOM 555 C C . GLY A 1 70 ? -6.650 -16.831 21.986 1.00 92.62 70 GLY A C 1
ATOM 556 O O . GLY A 1 70 ? -7.587 -17.611 22.155 1.00 92.62 70 GLY A O 1
ATOM 557 N N . GLN A 1 71 ? -6.691 -15.882 21.046 1.00 93.50 71 GLN A N 1
ATOM 558 C CA . GLN A 1 71 ? -7.760 -15.731 20.062 1.00 93.50 71 GLN A CA 1
ATOM 559 C C . GLN A 1 71 ? -7.231 -15.949 18.643 1.00 93.50 71 GLN A C 1
ATOM 561 O O . GLN A 1 71 ? -6.080 -15.659 18.326 1.00 93.50 71 GLN A O 1
ATOM 566 N N . LEU A 1 72 ? -8.088 -16.460 17.757 1.00 93.19 72 LEU A N 1
ATOM 567 C CA . LEU A 1 72 ? -7.755 -16.621 16.343 1.00 93.19 72 LEU A CA 1
ATOM 568 C C . LEU A 1 72 ? -8.010 -15.312 15.591 1.00 93.19 72 LEU A C 1
ATOM 570 O O . LEU A 1 72 ? -9.152 -14.873 15.460 1.00 93.19 72 LEU A O 1
ATOM 574 N N . HIS A 1 73 ? -6.951 -14.736 15.033 1.00 94.00 73 HIS A N 1
ATOM 575 C CA . HIS A 1 73 ? -6.997 -13.564 14.169 1.00 94.00 73 HIS A CA 1
ATOM 576 C C . HIS A 1 73 ? -6.853 -13.974 12.702 1.00 94.00 73 HIS A C 1
ATOM 578 O O . HIS A 1 73 ? -6.046 -14.835 12.348 1.00 94.00 73 HIS A O 1
ATOM 584 N N . LEU A 1 74 ? -7.645 -13.343 11.833 1.00 94.00 74 LEU A N 1
ATOM 585 C CA . LEU A 1 74 ? -7.536 -13.492 10.385 1.00 94.00 74 LEU A CA 1
ATOM 586 C C . LEU A 1 74 ? -6.884 -12.241 9.796 1.00 94.00 74 LEU A C 1
ATOM 588 O O . LEU A 1 74 ? -7.382 -11.130 9.980 1.00 94.00 74 LEU A O 1
ATOM 592 N N . TRP A 1 75 ? -5.811 -12.439 9.044 1.00 93.69 75 TRP A N 1
ATOM 593 C CA . TRP A 1 75 ? -5.120 -11.395 8.306 1.00 93.69 75 TRP A CA 1
ATOM 594 C C . TRP A 1 75 ? -5.333 -11.592 6.818 1.00 93.69 75 TRP A C 1
ATOM 596 O O . TRP A 1 75 ? -5.306 -12.716 6.320 1.00 93.69 75 TRP A O 1
ATOM 606 N N . PHE A 1 76 ? -5.525 -10.492 6.101 1.00 95.25 76 PHE A N 1
ATOM 607 C CA . PHE A 1 76 ? -5.617 -10.493 4.651 1.00 95.25 76 PHE A CA 1
ATOM 608 C C . PHE A 1 76 ? -4.511 -9.610 4.091 1.00 95.25 76 PHE A C 1
ATOM 610 O O . PHE A 1 76 ? -4.352 -8.461 4.505 1.00 95.25 76 PHE A O 1
ATOM 617 N N . HIS A 1 77 ? -3.747 -10.163 3.160 1.00 94.06 77 HIS A N 1
ATOM 618 C CA . HIS A 1 77 ? -2.551 -9.552 2.605 1.00 94.06 77 HIS A CA 1
ATOM 619 C C . HIS A 1 77 ? -2.763 -9.311 1.116 1.00 94.06 77 HIS A C 1
ATOM 621 O O . HIS A 1 77 ? -3.254 -10.187 0.403 1.00 94.06 77 HIS A O 1
ATOM 627 N N . CYS A 1 78 ? -2.411 -8.115 0.647 1.00 93.06 78 CYS A N 1
ATOM 628 C CA . CYS A 1 78 ? -2.460 -7.736 -0.763 1.00 93.06 78 CYS A CA 1
ATOM 629 C C . CYS A 1 78 ? -1.154 -7.044 -1.142 1.00 93.06 78 CYS A C 1
ATOM 631 O O . CYS A 1 78 ? -0.832 -6.004 -0.566 1.00 93.06 78 CYS A O 1
ATOM 633 N N . VAL A 1 79 ? -0.425 -7.586 -2.118 1.00 91.00 79 VAL A N 1
ATOM 634 C CA . VAL A 1 79 ? 0.872 -7.045 -2.551 1.00 91.00 79 VAL A CA 1
ATOM 635 C C . VAL A 1 79 ? 0.899 -6.889 -4.070 1.00 91.00 79 VAL A C 1
ATOM 637 O O . VAL A 1 79 ? 0.587 -7.811 -4.818 1.00 91.00 79 VAL A O 1
ATOM 640 N N . GLY A 1 80 ? 1.249 -5.692 -4.546 1.00 87.50 80 GLY A N 1
ATOM 641 C CA . GLY A 1 80 ? 1.527 -5.466 -5.963 1.00 87.50 80 GLY A CA 1
ATOM 642 C C . GLY A 1 80 ? 2.908 -6.017 -6.306 1.00 87.50 80 GLY A C 1
ATOM 643 O O . GLY A 1 80 ? 3.893 -5.593 -5.711 1.00 87.50 80 GLY A O 1
ATOM 644 N N . ILE A 1 81 ? 2.985 -6.956 -7.251 1.00 85.94 81 ILE A N 1
ATOM 645 C CA . ILE A 1 81 ? 4.256 -7.598 -7.633 1.00 85.94 81 ILE A CA 1
ATOM 646 C C . ILE A 1 81 ? 5.153 -6.627 -8.416 1.00 85.94 81 ILE A C 1
ATOM 648 O O . ILE A 1 81 ? 6.376 -6.708 -8.350 1.00 85.94 81 ILE A O 1
ATOM 652 N N . ARG A 1 82 ? 4.548 -5.682 -9.145 1.00 83.75 82 ARG A N 1
ATOM 653 C CA . ARG A 1 82 ? 5.252 -4.645 -9.906 1.00 83.75 82 ARG A CA 1
ATOM 654 C C . ARG A 1 82 ? 4.848 -3.256 -9.432 1.00 83.75 82 ARG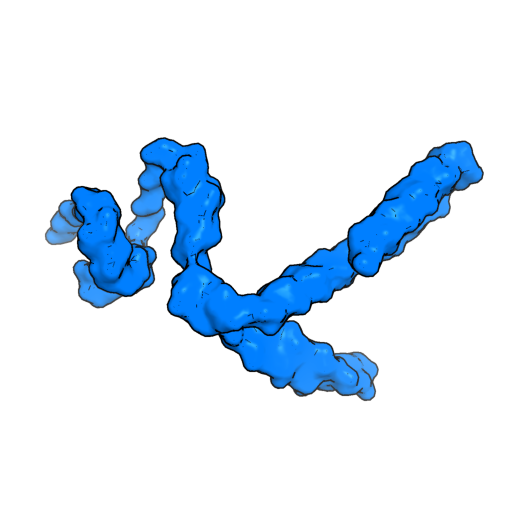 A C 1
ATOM 656 O O . ARG A 1 82 ? 3.673 -2.983 -9.196 1.00 83.75 82 ARG A O 1
ATOM 663 N N . VAL A 1 83 ? 5.835 -2.366 -9.361 1.00 85.44 83 VAL A N 1
ATOM 664 C CA . VAL A 1 83 ? 5.688 -0.980 -8.880 1.00 85.44 83 VAL A CA 1
ATOM 665 C C . VAL A 1 83 ? 6.199 0.064 -9.883 1.00 85.44 83 VAL A C 1
ATOM 667 O O . VAL A 1 83 ? 6.396 1.222 -9.515 1.00 85.44 83 VAL A O 1
ATOM 670 N N . SER A 1 84 ? 6.419 -0.324 -11.146 1.00 83.62 84 SER A N 1
ATOM 671 C CA . SER A 1 84 ? 6.994 0.550 -12.182 1.00 83.62 84 SER A CA 1
ATOM 672 C C . SER A 1 84 ? 6.183 1.830 -12.381 1.00 83.62 84 SER A C 1
ATOM 674 O O . SER A 1 84 ? 6.743 2.919 -12.296 1.00 83.62 84 SER A O 1
ATOM 676 N N . ASP A 1 85 ? 4.861 1.718 -12.526 1.00 84.38 85 ASP A N 1
ATOM 677 C CA . ASP A 1 85 ? 3.983 2.860 -12.815 1.00 84.38 85 ASP A CA 1
ATOM 678 C C . ASP A 1 85 ? 3.938 3.846 -11.639 1.00 84.38 85 ASP A C 1
ATOM 680 O O . ASP A 1 85 ? 3.781 5.058 -11.807 1.00 84.38 85 ASP A O 1
ATOM 684 N N . GLN A 1 86 ? 4.081 3.331 -10.414 1.00 84.19 86 GLN A N 1
ATOM 685 C CA . GLN A 1 86 ? 4.127 4.158 -9.215 1.00 84.19 86 GLN A CA 1
ATOM 686 C C . GLN A 1 86 ? 5.431 4.961 -9.156 1.00 84.19 86 GLN A C 1
ATOM 688 O O . GLN A 1 86 ? 5.395 6.152 -8.839 1.00 84.19 86 GLN A O 1
ATOM 693 N N . LEU A 1 87 ? 6.561 4.333 -9.487 1.00 86.00 87 LEU A N 1
ATOM 694 C CA . LEU A 1 87 ? 7.861 4.998 -9.543 1.00 86.00 87 LEU A CA 1
ATOM 695 C C . LEU A 1 87 ? 7.907 6.037 -10.669 1.00 86.00 87 LEU A C 1
ATOM 697 O O . LEU A 1 87 ? 8.401 7.146 -10.470 1.00 86.00 87 LEU A O 1
ATOM 701 N N . GLU A 1 88 ? 7.310 5.712 -11.813 1.00 84.50 88 GLU A N 1
ATOM 702 C CA . GLU A 1 88 ? 7.184 6.625 -12.944 1.00 84.50 88 GLU A CA 1
ATOM 703 C C . GLU A 1 88 ? 6.361 7.859 -12.592 1.00 84.50 88 GLU A C 1
ATOM 705 O O . GLU A 1 88 ? 6.807 8.992 -12.786 1.00 84.50 88 GLU A O 1
ATOM 710 N N . ARG A 1 89 ? 5.182 7.658 -11.998 1.00 84.25 89 ARG A N 1
ATOM 711 C CA . ARG A 1 89 ? 4.299 8.760 -11.620 1.00 84.25 89 ARG A CA 1
ATOM 712 C C . ARG A 1 89 ? 4.892 9.654 -10.533 1.00 84.25 89 ARG A C 1
ATOM 714 O O . ARG A 1 89 ? 4.630 10.855 -10.558 1.00 84.25 89 ARG A O 1
ATOM 721 N N . LEU A 1 90 ? 5.600 9.086 -9.555 1.00 86.69 90 LEU A N 1
ATOM 722 C CA . LEU A 1 90 ? 6.093 9.837 -8.397 1.00 86.69 90 LEU A CA 1
ATOM 723 C C . LEU A 1 90 ? 7.461 10.468 -8.640 1.00 86.69 90 LEU A C 1
ATOM 725 O O . LEU A 1 90 ? 7.651 11.617 -8.246 1.00 86.69 90 LEU A O 1
ATOM 729 N N . LEU A 1 91 ? 8.385 9.749 -9.280 1.00 85.38 91 LEU A N 1
ATOM 730 C CA . LEU A 1 91 ? 9.772 10.181 -9.444 1.00 85.38 91 LEU A CA 1
ATOM 731 C C . LEU A 1 91 ? 10.089 10.531 -10.896 1.00 85.38 91 LEU A C 1
ATOM 733 O O . LEU A 1 91 ? 10.381 11.692 -11.174 1.00 85.38 91 LEU A O 1
ATOM 737 N N . TRP A 1 92 ? 10.000 9.566 -11.820 1.00 83.00 92 TRP A N 1
ATOM 738 C CA . TRP A 1 92 ? 10.551 9.731 -13.175 1.00 83.00 92 TRP A CA 1
ATOM 739 C C . TRP A 1 92 ? 9.867 10.826 -13.990 1.00 83.00 92 TRP A C 1
ATOM 741 O O . TRP A 1 92 ? 10.525 11.515 -14.762 1.00 83.00 92 TRP A O 1
ATOM 751 N N . ARG A 1 93 ? 8.558 11.021 -13.803 1.00 81.88 93 ARG A N 1
ATOM 752 C CA . ARG A 1 93 ? 7.814 12.101 -14.463 1.00 81.88 93 ARG A CA 1
ATOM 753 C C . ARG A 1 93 ? 7.900 13.432 -13.716 1.00 81.88 93 ARG A C 1
ATOM 755 O O . ARG A 1 93 ? 7.699 14.481 -14.318 1.00 81.88 93 ARG A O 1
ATOM 762 N N . SER A 1 94 ? 8.141 13.391 -12.408 1.00 86.56 94 SER A N 1
ATOM 763 C CA . SER A 1 94 ? 8.104 14.579 -11.548 1.00 86.56 94 SER A CA 1
ATOM 764 C C . SER A 1 94 ? 9.441 15.311 -11.493 1.00 86.56 94 SER A C 1
ATOM 766 O O . SER A 1 94 ? 9.459 16.521 -11.282 1.00 86.56 94 SER A O 1
ATOM 768 N N . ILE A 1 95 ? 10.556 14.593 -11.649 1.00 87.50 95 ILE A N 1
ATOM 769 C CA . ILE A 1 95 ? 11.906 15.134 -11.488 1.00 87.50 95 ILE A CA 1
ATOM 770 C C . ILE A 1 95 ? 12.660 14.969 -12.815 1.00 87.50 95 ILE A C 1
ATOM 772 O O . ILE A 1 95 ? 12.795 13.846 -13.295 1.00 87.50 95 ILE A O 1
ATOM 776 N N . PRO A 1 96 ? 13.184 16.058 -13.410 1.00 82.62 96 PRO A N 1
ATOM 777 C CA . PRO A 1 96 ? 13.760 16.030 -14.757 1.00 82.62 96 PRO A CA 1
ATOM 778 C C . PRO A 1 96 ? 15.048 15.202 -14.864 1.00 82.62 96 PRO A C 1
ATOM 780 O O . PRO A 1 96 ? 15.300 14.587 -15.900 1.00 82.62 96 PRO A O 1
ATOM 783 N N . HIS A 1 97 ? 15.860 15.165 -13.804 1.00 86.12 97 HIS A N 1
ATOM 784 C CA . HIS A 1 97 ? 17.100 14.394 -13.756 1.00 86.12 97 HIS A CA 1
ATOM 785 C C . HIS A 1 97 ? 17.235 13.716 -12.393 1.00 86.12 97 HIS A C 1
ATOM 787 O O . HIS A 1 97 ? 17.265 14.387 -11.363 1.00 86.12 97 HIS A O 1
ATOM 793 N N . ILE A 1 98 ? 17.327 12.386 -12.389 1.00 84.06 98 ILE A N 1
ATOM 794 C CA . ILE A 1 98 ? 17.533 11.576 -11.186 1.00 84.06 98 ILE A CA 1
ATOM 795 C C . ILE A 1 98 ? 18.749 10.682 -11.420 1.00 84.06 98 ILE A C 1
ATOM 797 O O . ILE A 1 98 ? 18.848 10.018 -12.450 1.00 84.06 98 ILE A O 1
ATOM 801 N N . ILE A 1 99 ? 19.659 10.651 -10.448 1.00 86.62 99 ILE A N 1
ATOM 802 C CA . ILE A 1 99 ? 20.833 9.777 -10.456 1.00 86.62 99 ILE A CA 1
ATOM 803 C C . ILE A 1 99 ? 20.597 8.677 -9.424 1.00 86.62 99 ILE A C 1
ATOM 805 O O . ILE A 1 99 ? 20.502 8.956 -8.230 1.00 86.62 99 ILE A O 1
ATOM 809 N N . VAL A 1 100 ? 20.514 7.426 -9.879 1.00 86.00 100 VAL A N 1
ATOM 810 C CA . VAL A 1 100 ? 20.508 6.254 -8.997 1.00 86.00 100 VAL A CA 1
ATOM 811 C C . VAL A 1 100 ? 21.894 5.632 -9.036 1.00 86.00 100 VAL A C 1
ATOM 813 O O . VAL A 1 100 ? 22.328 5.141 -10.073 1.00 86.00 100 VAL A O 1
ATOM 816 N N . THR A 1 101 ? 22.593 5.660 -7.904 1.00 88.06 101 THR A N 1
ATOM 817 C CA . THR A 1 101 ? 23.922 5.063 -7.759 1.00 88.06 101 THR A CA 1
ATOM 818 C C . THR A 1 101 ? 23.934 4.106 -6.574 1.00 88.06 101 THR A C 1
ATOM 820 O O . THR A 1 101 ? 23.443 4.427 -5.494 1.00 88.06 101 THR A O 1
ATOM 823 N N . SER A 1 102 ? 24.448 2.899 -6.788 1.00 86.31 102 SER A N 1
ATOM 824 C CA . SER A 1 102 ? 24.724 1.922 -5.737 1.00 86.31 102 SER A CA 1
ATOM 825 C C . SER A 1 102 ? 25.764 0.926 -6.248 1.00 86.31 102 SER A C 1
ATOM 827 O O . SER A 1 102 ? 25.790 0.590 -7.434 1.00 86.31 102 SER A O 1
ATOM 829 N N . ALA A 1 103 ? 26.612 0.437 -5.343 1.00 85.88 103 ALA A N 1
ATOM 830 C CA . ALA A 1 103 ? 27.655 -0.541 -5.646 1.00 85.88 103 ALA A CA 1
ATOM 831 C C . ALA A 1 103 ? 27.099 -1.883 -6.171 1.00 85.88 103 ALA A C 1
ATOM 833 O O . ALA A 1 103 ? 27.838 -2.666 -6.762 1.00 85.88 103 ALA A O 1
ATOM 834 N N . THR A 1 104 ? 25.804 -2.152 -5.975 1.00 86.12 104 THR A N 1
ATOM 835 C CA . THR A 1 104 ? 25.171 -3.455 -6.238 1.00 86.12 104 THR A CA 1
ATOM 836 C C . THR A 1 104 ? 23.945 -3.378 -7.156 1.00 86.12 104 THR A C 1
ATOM 838 O O . THR A 1 104 ? 23.080 -4.246 -7.104 1.00 86.12 104 THR A O 1
ATOM 841 N N . LEU A 1 105 ? 23.851 -2.371 -8.035 1.00 79.50 105 LEU A N 1
ATOM 842 C CA . LEU A 1 105 ? 22.704 -2.235 -8.958 1.00 79.50 105 LEU A CA 1
ATOM 843 C C . LEU A 1 105 ? 22.592 -3.348 -10.009 1.00 79.50 105 LEU A C 1
ATOM 845 O O . LEU A 1 105 ? 21.529 -3.533 -10.598 1.00 79.50 105 LEU A O 1
ATOM 849 N N . ARG A 1 106 ? 23.683 -4.068 -10.280 1.00 81.69 106 ARG A N 1
ATOM 850 C CA . ARG A 1 106 ? 23.714 -5.115 -11.302 1.00 81.69 106 ARG A CA 1
ATOM 851 C C . ARG A 1 106 ? 23.375 -6.469 -10.702 1.00 81.69 106 ARG A C 1
ATOM 853 O O . ARG A 1 106 ? 23.949 -6.865 -9.691 1.00 81.69 106 ARG A O 1
ATOM 860 N N . SER A 1 107 ? 22.529 -7.214 -11.402 1.00 85.62 107 SER A N 1
ATOM 861 C CA . SER A 1 107 ? 22.323 -8.643 -11.177 1.00 85.62 107 SER A CA 1
ATOM 862 C C . SER A 1 107 ? 22.830 -9.402 -12.396 1.00 85.62 107 SER A C 1
ATOM 864 O O . SER A 1 107 ? 22.54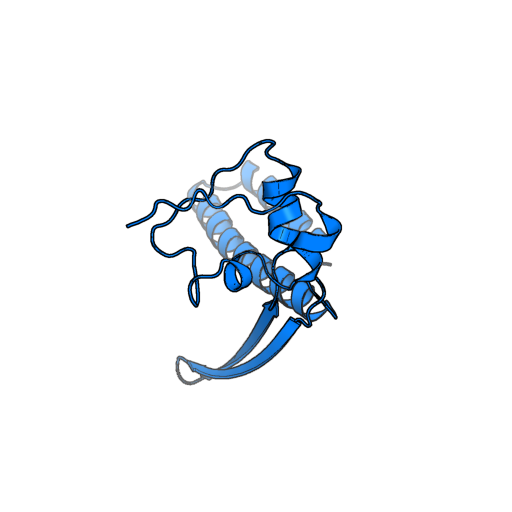4 -9.015 -13.530 1.00 85.62 107 SER A O 1
ATOM 866 N N . LEU A 1 108 ? 23.622 -10.456 -12.181 1.00 81.56 108 LEU A N 1
ATOM 867 C CA . LEU A 1 108 ? 24.227 -11.247 -13.265 1.00 81.56 108 LEU A CA 1
ATOM 868 C C . LEU A 1 108 ? 24.969 -10.371 -14.296 1.00 81.56 108 LEU A C 1
ATOM 870 O O . LEU A 1 108 ? 24.797 -10.522 -15.501 1.00 81.56 108 LEU A O 1
ATOM 874 N N . ASN A 1 109 ? 25.756 -9.402 -13.811 1.00 79.94 109 ASN A N 1
ATOM 875 C CA . ASN A 1 109 ? 26.484 -8.417 -14.626 1.00 79.94 109 ASN A CA 1
ATOM 876 C C . ASN A 1 109 ? 25.602 -7.574 -15.580 1.00 79.94 109 ASN A C 1
ATOM 878 O O . ASN A 1 109 ? 26.113 -6.924 -16.488 1.00 79.94 109 ASN A O 1
ATOM 882 N N . SER A 1 110 ? 24.288 -7.544 -15.351 1.00 75.75 110 SER A N 1
ATOM 883 C CA . SER A 1 110 ? 23.305 -6.833 -16.168 1.00 75.75 110 SER A CA 1
ATOM 884 C C . SER A 1 110 ? 22.429 -5.909 -15.318 1.00 75.75 110 SER A C 1
ATOM 886 O O . SER A 1 110 ? 22.274 -6.111 -14.110 1.00 75.75 110 SER A O 1
ATOM 888 N N . PHE A 1 111 ? 21.834 -4.897 -15.948 1.00 80.25 111 PHE A N 1
ATOM 889 C CA . PHE A 1 111 ? 20.855 -4.017 -15.301 1.00 80.25 111 PHE A CA 1
ATOM 890 C C . PHE A 1 111 ? 19.405 -4.484 -15.491 1.00 80.25 111 PHE A C 1
ATOM 892 O O . PHE A 1 111 ? 18.504 -3.847 -14.958 1.00 80.25 111 PHE A O 1
ATOM 899 N N . PHE A 1 112 ? 19.156 -5.605 -16.181 1.00 73.88 112 PHE A N 1
ATOM 900 C CA . PHE A 1 112 ? 17.799 -6.073 -16.502 1.00 73.88 112 PHE A CA 1
ATOM 901 C C . PHE A 1 112 ? 16.915 -6.264 -15.266 1.00 73.88 112 PHE A C 1
ATOM 903 O O . PHE A 1 112 ? 15.754 -5.866 -15.260 1.00 73.88 112 PHE A O 1
ATOM 910 N N . ALA A 1 113 ? 17.477 -6.802 -14.181 1.00 73.31 113 ALA A N 1
ATOM 911 C CA . ALA A 1 113 ? 16.740 -6.964 -12.930 1.00 73.31 113 ALA A CA 1
ATOM 912 C C . ALA A 1 113 ? 16.298 -5.623 -12.311 1.00 73.31 113 ALA A C 1
ATOM 914 O O . ALA A 1 113 ? 15.283 -5.575 -11.623 1.00 73.31 113 ALA A O 1
ATOM 915 N N . PHE A 1 114 ? 17.054 -4.546 -12.547 1.00 76.31 114 PHE A N 1
ATOM 916 C CA . PHE A 1 114 ? 16.751 -3.208 -12.041 1.00 76.31 114 PHE A CA 1
ATOM 917 C C . PHE A 1 114 ? 15.828 -2.423 -12.984 1.00 76.31 114 PHE A C 1
ATOM 919 O O . PHE A 1 114 ? 14.885 -1.784 -12.526 1.00 76.31 114 PHE A O 1
ATOM 926 N N . ALA A 1 115 ? 16.076 -2.487 -14.295 1.00 70.00 115 ALA A N 1
ATOM 927 C CA . ALA A 1 115 ? 15.272 -1.805 -15.309 1.00 70.00 115 ALA A CA 1
ATOM 928 C C . ALA A 1 115 ? 13.853 -2.397 -15.442 1.00 70.00 115 ALA A C 1
ATOM 930 O O . ALA A 1 115 ? 12.931 -1.705 -15.877 1.00 70.00 115 ALA A O 1
ATOM 931 N N . GLY A 1 116 ? 13.658 -3.650 -15.018 1.00 63.16 116 GLY A N 1
ATOM 932 C CA . GLY A 1 116 ? 12.428 -4.391 -15.274 1.00 63.16 116 GLY A CA 1
ATOM 933 C C . GLY A 1 116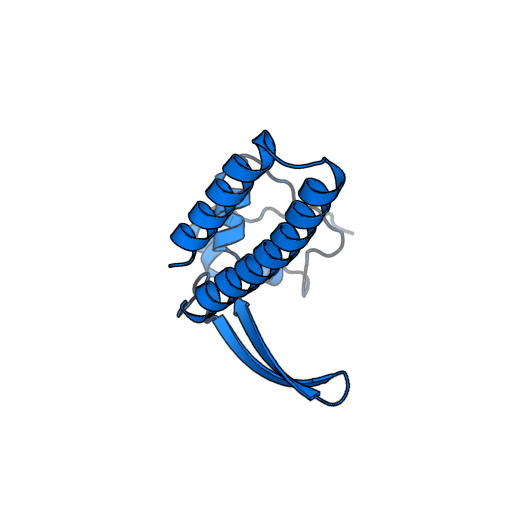 ? 12.363 -4.876 -16.724 1.00 63.16 116 GLY A C 1
ATOM 934 O O . GLY A 1 116 ? 13.238 -4.568 -17.526 1.00 63.16 116 GLY A O 1
ATOM 935 N N . ASP A 1 117 ? 11.343 -5.683 -17.025 1.00 52.09 117 ASP A N 1
ATOM 936 C CA . ASP A 1 117 ? 11.143 -6.396 -18.297 1.00 52.09 117 ASP A CA 1
ATOM 937 C C . ASP A 1 117 ? 11.593 -5.616 -19.551 1.00 52.09 117 ASP A C 1
ATOM 939 O O . ASP A 1 117 ? 11.328 -4.419 -19.683 1.00 52.09 117 ASP A O 1
ATOM 943 N N . GLU A 1 118 ? 12.181 -6.345 -20.507 1.00 41.91 118 GLU A N 1
ATOM 944 C CA . GLU A 1 118 ? 12.847 -5.929 -21.766 1.00 41.91 118 GLU A CA 1
ATOM 945 C C . GLU A 1 118 ? 12.112 -4.858 -22.612 1.00 41.91 118 GLU A C 1
ATOM 947 O O . GLU A 1 118 ? 12.668 -4.261 -23.536 1.00 41.91 118 GLU A O 1
ATOM 952 N N . ARG A 1 119 ? 10.833 -4.612 -22.318 1.00 38.91 119 ARG A N 1
ATOM 953 C CA . ARG A 1 119 ? 9.941 -3.706 -23.043 1.00 38.91 119 ARG A CA 1
ATOM 954 C C . ARG A 1 119 ? 10.173 -2.226 -22.714 1.00 38.91 119 ARG A C 1
ATOM 956 O O . ARG A 1 119 ? 9.999 -1.397 -23.602 1.00 38.91 119 ARG A O 1
ATOM 963 N N . ALA A 1 120 ? 10.613 -1.889 -21.497 1.00 42.19 120 ALA A N 1
ATOM 964 C CA . ALA A 1 120 ? 10.826 -0.493 -21.090 1.00 42.19 120 ALA A CA 1
ATOM 965 C C . ALA A 1 120 ? 12.034 0.164 -21.795 1.00 42.19 120 ALA A C 1
ATOM 967 O O . ALA A 1 120 ? 11.998 1.359 -22.096 1.00 42.19 120 ALA A O 1
ATOM 968 N N . GLU A 1 121 ? 13.077 -0.604 -22.132 1.00 45.34 121 GLU A N 1
ATOM 969 C CA . GLU A 1 121 ? 14.211 -0.101 -22.929 1.00 45.34 121 GLU A CA 1
ATOM 970 C C . GLU A 1 121 ? 13.839 0.117 -24.402 1.00 45.34 121 GLU A C 1
ATOM 972 O O . GLU A 1 121 ? 14.276 1.098 -25.007 1.00 45.34 121 GLU A O 1
ATOM 977 N N . ARG A 1 122 ? 12.995 -0.750 -24.984 1.00 34.47 122 ARG A N 1
ATOM 978 C CA . ARG A 1 122 ? 12.587 -0.634 -26.397 1.00 34.47 122 ARG A CA 1
ATOM 979 C C . ARG A 1 122 ? 11.639 0.537 -26.656 1.00 34.47 122 ARG A C 1
ATOM 981 O O . ARG A 1 122 ? 11.656 1.085 -27.753 1.00 34.47 122 ARG A O 1
ATOM 988 N N . GLU A 1 123 ? 10.828 0.922 -25.672 1.00 42.16 123 GLU A N 1
ATOM 989 C CA . GLU A 1 123 ? 9.832 1.996 -25.815 1.00 42.16 123 GLU A CA 1
ATOM 990 C C . GLU A 1 123 ? 10.369 3.379 -25.405 1.00 42.16 123 GLU A C 1
ATOM 992 O O . GLU A 1 123 ? 9.944 4.392 -25.956 1.00 42.16 123 GLU A O 1
ATOM 997 N N . SER A 1 124 ? 11.334 3.446 -24.478 1.00 42.06 124 SER A N 1
ATOM 998 C CA . SER A 1 124 ? 11.851 4.727 -23.972 1.00 42.06 124 SER A CA 1
ATOM 999 C C . SER A 1 124 ? 12.956 5.351 -24.8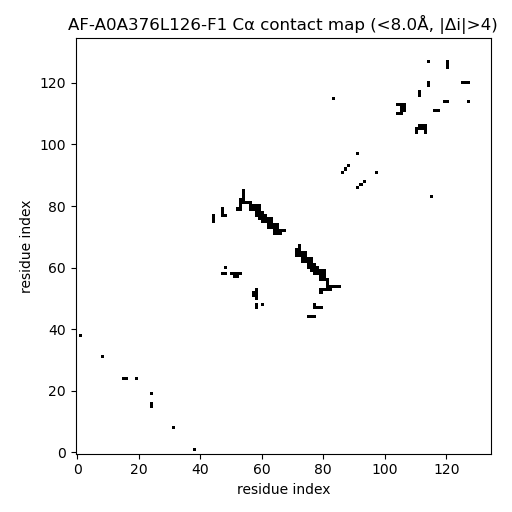29 1.00 42.06 124 SER A C 1
ATOM 1001 O O . SER A 1 124 ? 13.257 6.531 -24.643 1.00 42.06 124 SER A O 1
ATOM 1003 N N . GLY A 1 125 ? 13.575 4.602 -25.755 1.00 36.72 125 GLY A N 1
ATOM 1004 C CA . GLY A 1 125 ? 14.623 5.104 -26.660 1.00 36.72 125 GLY A CA 1
ATOM 1005 C C . GLY A 1 125 ? 15.852 5.703 -25.956 1.00 36.72 125 GLY A C 1
ATOM 1006 O O . GLY A 1 125 ? 16.727 6.269 -26.609 1.00 36.72 125 GLY A O 1
ATOM 1007 N N . ARG A 1 126 ? 15.924 5.603 -24.625 1.00 38.44 126 ARG A N 1
ATOM 1008 C CA . ARG A 1 126 ? 17.022 6.085 -23.798 1.00 38.44 126 ARG A CA 1
ATOM 1009 C C . ARG A 1 126 ? 17.693 4.853 -23.213 1.00 38.44 126 ARG A C 1
ATOM 1011 O O . ARG A 1 126 ? 17.123 4.258 -22.300 1.00 38.44 126 ARG A O 1
ATOM 1018 N N . PRO A 1 127 ? 18.865 4.441 -23.726 1.00 42.81 127 PRO A N 1
ATOM 1019 C CA . PRO A 1 127 ? 19.620 3.391 -23.069 1.00 42.81 127 PRO A CA 1
ATOM 1020 C C . PRO A 1 127 ? 19.843 3.813 -21.618 1.00 42.81 127 PRO A C 1
ATOM 1022 O O . PRO A 1 127 ? 20.194 4.967 -21.346 1.00 42.81 127 PRO A O 1
ATOM 1025 N N . PHE A 1 128 ? 19.603 2.897 -20.681 1.00 46.75 128 PHE A N 1
ATOM 1026 C CA . PHE A 1 128 ? 20.036 3.079 -19.306 1.00 46.75 128 PHE A CA 1
ATOM 1027 C C . PHE A 1 128 ? 21.571 3.135 -19.351 1.00 46.75 128 PHE A C 1
ATOM 1029 O O . PHE A 1 128 ? 22.246 2.108 -19.373 1.00 46.75 128 PHE A O 1
ATOM 1036 N N . CYS A 1 129 ? 22.142 4.336 -19.483 1.00 41.75 129 CYS A N 1
ATOM 1037 C CA . CYS A 1 129 ? 23.584 4.529 -19.578 1.00 41.75 129 CYS A CA 1
ATOM 1038 C C . CYS A 1 129 ? 24.202 4.289 -18.198 1.00 41.75 129 CYS A C 1
ATOM 1040 O O . CYS A 1 129 ? 24.473 5.225 -17.446 1.00 41.75 129 CYS A O 1
ATOM 1042 N N . GLY A 1 130 ? 24.419 3.022 -17.851 1.00 43.78 130 GLY A N 1
ATOM 1043 C CA . GLY A 1 130 ? 25.339 2.668 -16.786 1.00 43.78 130 GLY A CA 1
ATOM 1044 C C . GLY A 1 130 ? 26.730 3.122 -17.207 1.00 43.78 130 GLY A C 1
ATOM 1045 O O . GLY A 1 130 ? 27.299 2.563 -18.143 1.00 43.78 130 GLY A O 1
ATOM 1046 N N . ALA A 1 131 ? 27.278 4.138 -16.539 1.00 38.84 131 ALA A N 1
ATOM 1047 C CA . ALA A 1 131 ? 28.703 4.428 -16.613 1.00 38.84 131 ALA A CA 1
ATOM 1048 C C . ALA A 1 131 ? 29.438 3.219 -16.018 1.00 38.84 131 ALA A C 1
ATOM 1050 O O . ALA A 1 131 ? 29.613 3.106 -14.805 1.00 38.84 131 ALA A O 1
ATOM 1051 N N . GLY A 1 132 ? 29.769 2.252 -16.873 1.00 36.31 132 GLY A N 1
ATOM 1052 C CA . GLY A 1 132 ? 30.608 1.128 -16.510 1.00 36.31 132 GLY A CA 1
ATOM 1053 C C . GLY A 1 132 ? 31.983 1.672 -16.167 1.00 36.31 132 GLY A C 1
ATOM 1054 O O . GLY A 1 132 ? 32.747 2.010 -17.064 1.00 36.31 132 GLY A O 1
ATOM 1055 N N . PHE A 1 133 ? 32.294 1.776 -14.879 1.00 28.27 133 PHE A N 1
ATOM 1056 C CA . PHE A 1 133 ? 33.684 1.812 -14.459 1.00 28.27 133 PHE A CA 1
ATOM 1057 C C . PHE A 1 133 ? 34.258 0.410 -14.706 1.00 28.27 133 PHE A C 1
ATOM 1059 O O . PHE A 1 133 ? 33.737 -0.552 -14.127 1.00 28.27 133 PHE A O 1
ATOM 1066 N N . PRO A 1 134 ? 35.264 0.253 -15.586 1.00 34.59 134 PRO A N 1
ATOM 1067 C CA . PRO A 1 134 ? 36.038 -0.976 -15.617 1.00 34.59 134 PRO A CA 1
ATOM 1068 C C . PRO A 1 134 ? 36.775 -1.092 -14.276 1.00 34.59 134 PRO A C 1
ATOM 1070 O O . PRO A 1 134 ? 37.350 -0.111 -13.802 1.00 34.59 134 PRO A O 1
ATOM 1073 N N . LEU A 1 135 ? 36.688 -2.266 -13.647 1.00 36.19 135 LEU A N 1
ATOM 1074 C CA . LEU A 1 135 ? 37.659 -2.680 -12.632 1.00 36.19 135 LEU A CA 1
ATOM 1075 C C . LEU A 1 135 ? 38.951 -3.092 -13.336 1.00 36.19 135 LEU A C 1
ATOM 1077 O O . LEU A 1 135 ? 38.831 -3.741 -14.402 1.00 36.19 135 LEU A O 1
#

Secondary structure (DSSP, 8-state):
-HHHHHHHHHHHHHHHHTTS-HHHHHHHHHHHHHHHHHHHHHHHHHHHHH-SEETTEEEEEEEEEEEETTEEEEEEEEEES--HHHHIIIIITT-S------TT--BTTBSHHHH-STHHHHHH-----------

pLDDT: mean 76.94, std 17.81, range [28.27, 96.12]

Nearest PDB structures (foldseek):
  6fws-assembly1_A  TM=7.697E-01  e=6.923E-12  Escherichia coli
  6fws-assembly1_B  TM=7.687E-01  e=2.444E-11  Escherichia coli
  6fwr-assembly1_A  TM=8.550E-01  e=9.792E-11  Escherichia coli
  3vr6-assembly1_G  TM=2.460E-01  e=5.719E+00  Enterococcus hirae